Protein AF-A0A8T7BMG7-F1 (afdb_monomer_lite)

pLDDT: mean 94.05, std 3.99, range [77.69, 98.5]

Secondary structure (DSSP, 8-state):
--HHHHTSBSSTT---BSS-GGGSEEHHHHHHHHHHHHHHHHTS--SSSS----HHHHH--SSEE-SEETTEESBSSSSSB-HHHHHHHHHHHTT--

Foldseek 3Di:
DFVVQQCDDPDPPDNDGPADQQARFWPVRVCVVCVVVCVVVVPDDDDLVHDDDDLCVQQHDPTGGGQADPPHGQARGPPGGDPVVVVSSVVVVVPRD

Radius of gyration: 15.6 Å; chains: 1; bounding box: 32×28×47 Å

Sequence (97 aa):
VHITKAINKVSIFSNETMVNLQHATTREYYLQRHSYILEKLDGLSYDENLKAIRPYDIFCDSRSCPAVDGTTALYFDDDHLSLAGAELLAREILKLP

Structure (mmCIF, N/CA/C/O backbone):
data_AF-A0A8T7BMG7-F1
#
_entry.id   AF-A0A8T7BMG7-F1
#
loop_
_atom_site.group_PDB
_atom_site.id
_atom_site.type_symbol
_atom_site.label_atom_id
_atom_site.label_alt_id
_atom_site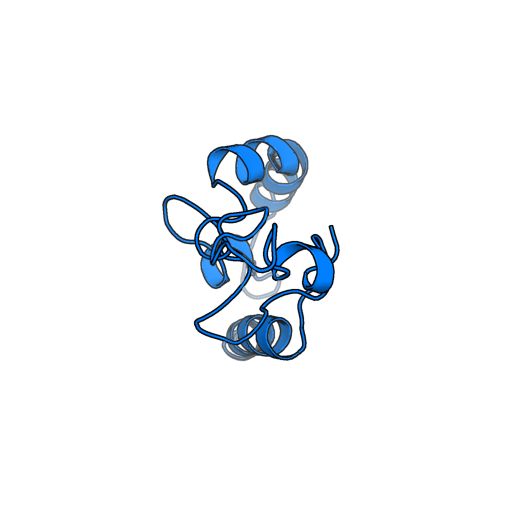.label_comp_id
_atom_site.label_asym_id
_atom_site.label_entity_id
_atom_site.label_seq_id
_atom_site.pdbx_PDB_ins_code
_atom_site.Cartn_x
_atom_site.Cartn_y
_atom_site.Cartn_z
_atom_site.occupancy
_atom_site.B_iso_or_equiv
_atom_site.auth_seq_id
_atom_site.auth_comp_id
_atom_site.auth_asym_id
_atom_site.auth_atom_id
_atom_site.pdbx_PDB_model_num
ATOM 1 N N . VAL A 1 1 ? 0.060 5.899 -12.560 1.00 77.69 1 VAL A N 1
ATOM 2 C CA . VAL A 1 1 ? 0.739 5.046 -13.560 1.00 77.69 1 VAL A CA 1
ATOM 3 C C . VAL A 1 1 ? 0.082 3.679 -13.541 1.00 77.69 1 VAL A C 1
ATOM 5 O O . VAL A 1 1 ? 0.170 3.000 -12.533 1.00 77.69 1 VAL A O 1
ATOM 8 N N . HIS A 1 2 ? -0.545 3.246 -14.639 1.00 88.44 2 HIS A N 1
ATOM 9 C CA . HIS A 1 2 ? -1.058 1.873 -14.722 1.00 88.44 2 HIS A CA 1
ATOM 10 C C . HIS A 1 2 ? 0.062 0.844 -14.566 1.00 88.44 2 HIS A C 1
ATOM 12 O O . HIS A 1 2 ? 1.123 0.991 -15.189 1.00 88.44 2 HIS A O 1
ATOM 18 N N . ILE A 1 3 ? -0.195 -0.229 -13.811 1.00 89.00 3 ILE A N 1
ATOM 19 C CA . ILE A 1 3 ? 0.805 -1.276 -13.574 1.00 89.00 3 ILE A CA 1
ATOM 20 C C . ILE A 1 3 ? 1.247 -1.917 -14.889 1.00 89.00 3 ILE A C 1
ATOM 22 O O . ILE A 1 3 ? 2.423 -2.200 -15.081 1.00 89.00 3 ILE A O 1
ATOM 26 N N . THR A 1 4 ? 0.323 -2.044 -15.846 1.00 85.31 4 THR A N 1
ATOM 27 C CA . THR A 1 4 ? 0.582 -2.587 -17.184 1.00 85.31 4 THR A CA 1
ATOM 28 C C . THR A 1 4 ? 1.652 -1.793 -17.918 1.00 85.31 4 THR A C 1
ATOM 30 O O . THR A 1 4 ? 2.455 -2.369 -18.641 1.00 85.31 4 THR A O 1
ATOM 33 N N . LYS A 1 5 ? 1.725 -0.476 -17.697 1.00 86.69 5 LYS A N 1
ATOM 34 C CA . LYS A 1 5 ? 2.791 0.369 -18.238 1.00 86.69 5 LYS A CA 1
ATOM 35 C C . LYS A 1 5 ? 4.101 0.164 -17.477 1.00 86.69 5 LYS A C 1
ATOM 37 O O . LYS A 1 5 ? 5.153 0.116 -18.101 1.00 86.69 5 LYS A O 1
ATOM 42 N N . ALA A 1 6 ? 4.034 0.047 -16.153 1.00 87.88 6 ALA A N 1
ATOM 43 C CA . ALA A 1 6 ? 5.196 -0.106 -15.282 1.00 87.88 6 ALA A CA 1
ATOM 44 C C . ALA A 1 6 ? 5.937 -1.438 -15.484 1.00 87.88 6 ALA A C 1
ATOM 46 O O . ALA A 1 6 ? 7.161 -1.453 -15.405 1.00 87.88 6 ALA A O 1
ATOM 47 N N . ILE A 1 7 ? 5.221 -2.527 -15.779 1.00 88.44 7 ILE A N 1
ATOM 48 C CA . ILE A 1 7 ? 5.809 -3.861 -15.992 1.00 88.44 7 ILE A CA 1
ATOM 49 C C . ILE A 1 7 ? 6.394 -4.060 -17.393 1.00 88.44 7 ILE A C 1
ATOM 51 O O . ILE A 1 7 ? 7.102 -5.038 -17.633 1.00 88.44 7 ILE A O 1
ATOM 55 N N . ASN A 1 8 ? 6.095 -3.162 -18.334 1.00 90.00 8 ASN A N 1
ATOM 56 C CA . ASN A 1 8 ? 6.664 -3.249 -19.669 1.00 90.00 8 ASN A CA 1
ATOM 57 C C . ASN A 1 8 ? 8.156 -2.923 -19.630 1.00 90.00 8 ASN A C 1
ATOM 59 O O . ASN A 1 8 ? 8.597 -1.949 -19.011 1.00 90.00 8 ASN A O 1
ATOM 63 N N . LYS A 1 9 ? 8.927 -3.739 -20.349 1.00 89.38 9 LYS A N 1
ATOM 64 C CA . LYS A 1 9 ? 10.349 -3.499 -20.571 1.00 89.38 9 LYS A CA 1
ATOM 65 C C . LYS A 1 9 ? 10.533 -2.207 -21.355 1.00 89.38 9 LYS A C 1
ATOM 67 O O . LYS A 1 9 ? 9.790 -1.935 -22.298 1.00 89.38 9 LYS A O 1
ATOM 72 N N . VAL A 1 10 ? 11.559 -1.441 -20.999 1.00 88.75 10 VAL A N 1
ATOM 73 C CA . VAL A 1 10 ? 11.869 -0.162 -21.662 1.00 88.75 10 VAL A CA 1
ATOM 74 C C . VAL A 1 10 ? 12.272 -0.336 -23.132 1.00 88.75 10 VAL A C 1
ATOM 76 O O . VAL A 1 10 ? 12.167 0.596 -23.923 1.00 88.75 10 VAL A O 1
ATOM 79 N N . SER A 1 11 ? 12.740 -1.531 -23.504 1.00 89.19 11 SER A N 1
ATOM 80 C CA . SER A 1 11 ? 13.137 -1.909 -24.861 1.00 89.19 11 SER A CA 1
ATOM 81 C C . SER A 1 11 ? 13.116 -3.431 -25.016 1.00 89.19 11 SER A C 1
ATOM 83 O O . SER A 1 11 ? 13.259 -4.158 -24.034 1.00 89.19 11 SER A O 1
ATOM 85 N N . ILE A 1 12 ? 13.023 -3.924 -26.256 1.00 89.81 12 ILE A N 1
ATOM 86 C CA . ILE A 1 12 ? 1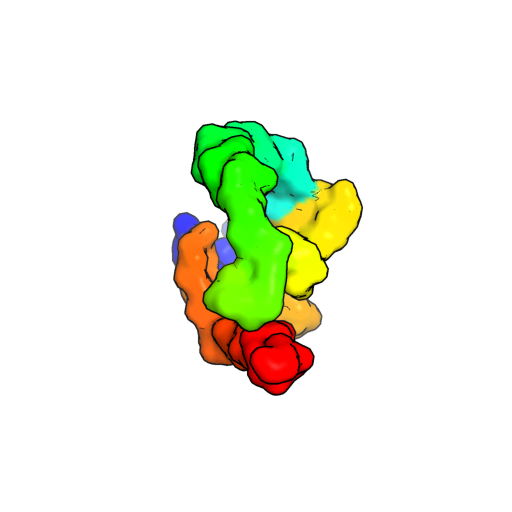3.140 -5.357 -26.584 1.00 89.81 12 ILE A CA 1
ATOM 87 C C . ILE A 1 12 ? 14.513 -5.950 -26.226 1.00 89.81 12 ILE A C 1
ATOM 89 O O . ILE A 1 12 ? 14.639 -7.164 -26.099 1.00 89.81 12 ILE A O 1
ATOM 93 N N . PHE A 1 13 ? 15.531 -5.101 -26.049 1.00 93.88 13 PHE A N 1
ATOM 94 C CA . PHE A 1 13 ? 16.900 -5.503 -25.709 1.00 93.88 13 PHE A CA 1
ATOM 95 C C . PHE A 1 13 ? 17.228 -5.378 -24.216 1.00 93.88 13 PHE A C 1
ATOM 97 O O . PHE A 1 13 ? 18.349 -5.678 -23.817 1.00 93.88 13 PHE A O 1
ATOM 104 N N . SER A 1 14 ? 16.281 -4.921 -23.392 1.00 88.75 14 SER A N 1
ATOM 105 C CA . SER A 1 14 ? 16.484 -4.747 -21.954 1.00 88.75 14 SER A CA 1
ATOM 106 C C . SER A 1 14 ? 15.521 -5.619 -21.161 1.00 88.75 14 SER A C 1
ATOM 108 O O . SER A 1 14 ? 14.379 -5.831 -21.559 1.00 88.75 14 SER A O 1
ATOM 110 N N . ASN A 1 15 ? 15.978 -6.112 -20.014 1.00 85.44 15 ASN A N 1
ATOM 111 C CA . ASN A 1 15 ? 15.105 -6.730 -19.018 1.00 85.44 15 ASN A CA 1
ATOM 112 C C . ASN A 1 15 ? 14.623 -5.730 -17.961 1.00 85.44 15 ASN A C 1
ATOM 114 O O . ASN A 1 15 ? 13.865 -6.110 -17.074 1.00 85.44 15 ASN A O 1
ATOM 118 N N . GLU A 1 16 ? 15.043 -4.471 -18.060 1.00 89.94 16 GLU A N 1
ATOM 119 C CA . GLU A 1 16 ? 14.656 -3.420 -17.131 1.00 89.94 16 GLU A CA 1
ATOM 120 C C . GLU A 1 16 ? 13.279 -2.855 -17.472 1.00 89.94 16 GLU A C 1
ATOM 122 O O . GLU A 1 16 ? 12.906 -2.658 -18.634 1.00 89.94 16 GLU A O 1
ATOM 127 N N . THR A 1 17 ? 12.539 -2.562 -16.417 1.00 92.25 17 THR A N 1
ATOM 128 C CA . THR A 1 17 ? 11.276 -1.836 -16.436 1.00 92.25 17 THR A CA 1
ATOM 129 C C . THR A 1 17 ? 11.512 -0.363 -16.119 1.00 92.25 17 THR A C 1
ATOM 131 O O . THR A 1 17 ? 12.548 0.011 -15.576 1.00 92.25 17 THR A O 1
ATOM 134 N N . MET A 1 18 ? 10.539 0.498 -16.429 1.00 88.31 18 MET A N 1
ATOM 135 C CA . MET A 1 18 ? 10.654 1.939 -16.136 1.00 88.31 18 MET A CA 1
ATOM 136 C C . MET A 1 18 ? 10.761 2.251 -14.636 1.00 88.31 18 MET A C 1
ATOM 138 O O . MET A 1 18 ? 11.216 3.327 -14.259 1.00 88.31 18 MET A O 1
ATOM 142 N N . VAL A 1 19 ? 10.291 1.337 -13.787 1.00 90.19 19 VAL A N 1
ATOM 143 C CA . VAL A 1 19 ? 10.346 1.436 -12.327 1.00 90.19 19 VAL A CA 1
ATOM 144 C C . VAL A 1 19 ? 10.881 0.132 -11.755 1.00 90.19 19 VAL A C 1
ATOM 146 O O . VAL A 1 19 ? 10.671 -0.932 -12.339 1.00 90.19 19 VAL A O 1
ATOM 149 N N . ASN A 1 20 ? 11.533 0.188 -10.595 1.00 92.88 20 ASN A N 1
ATOM 150 C CA . ASN A 1 20 ? 11.885 -1.021 -9.860 1.00 92.88 20 ASN A CA 1
ATOM 151 C C . ASN A 1 20 ? 10.617 -1.596 -9.216 1.00 92.88 20 ASN A C 1
ATOM 153 O O . ASN A 1 20 ? 10.150 -1.073 -8.213 1.00 92.88 20 ASN A O 1
ATOM 157 N N . LEU A 1 21 ? 10.053 -2.663 -9.783 1.00 92.75 21 LEU A N 1
ATOM 158 C CA . LEU A 1 21 ? 8.768 -3.211 -9.333 1.00 92.75 21 LEU A CA 1
ATOM 159 C C . LEU A 1 21 ? 8.787 -3.729 -7.886 1.00 92.75 21 LEU A C 1
ATOM 161 O O . LEU A 1 21 ? 7.742 -3.725 -7.244 1.00 92.75 21 LEU A O 1
ATOM 165 N N . GLN A 1 22 ? 9.947 -4.136 -7.363 1.00 93.44 22 GLN A N 1
ATOM 166 C CA . GLN A 1 22 ? 10.093 -4.589 -5.971 1.00 93.44 22 GLN A CA 1
ATOM 167 C C . GLN A 1 22 ? 10.302 -3.432 -4.984 1.00 93.44 22 GLN A C 1
ATOM 169 O O . GLN A 1 22 ? 10.142 -3.596 -3.781 1.00 93.44 22 GLN A O 1
ATOM 174 N N . HIS A 1 23 ? 10.636 -2.246 -5.493 1.00 94.06 23 HIS A N 1
ATOM 175 C CA . HIS A 1 23 ? 10.902 -1.041 -4.710 1.00 94.06 23 HIS A CA 1
ATOM 176 C C . HIS A 1 23 ? 10.243 0.177 -5.380 1.00 94.06 23 HIS A C 1
ATOM 178 O O . HIS A 1 23 ? 10.887 1.200 -5.612 1.00 94.06 23 HIS A O 1
ATOM 184 N N . ALA A 1 24 ? 8.971 0.039 -5.768 1.00 94.06 24 ALA A N 1
ATOM 185 C CA . ALA A 1 24 ? 8.306 0.956 -6.696 1.00 94.06 24 ALA A CA 1
ATOM 186 C C . ALA A 1 24 ? 8.009 2.326 -6.076 1.00 94.06 24 ALA A C 1
ATOM 188 O O . ALA A 1 24 ? 8.078 3.345 -6.761 1.00 94.06 24 ALA A O 1
ATOM 189 N N . THR A 1 25 ? 7.691 2.349 -4.782 1.00 94.88 25 THR A N 1
ATOM 190 C CA . THR A 1 25 ? 7.479 3.574 -4.006 1.00 94.88 25 THR A CA 1
ATOM 191 C C . THR A 1 25 ? 8.343 3.531 -2.757 1.00 94.88 25 THR A C 1
ATOM 193 O O . THR A 1 25 ? 8.302 2.555 -2.017 1.00 94.88 25 THR A O 1
ATOM 196 N N . THR A 1 26 ? 9.135 4.569 -2.496 1.00 96.25 26 THR A N 1
ATOM 197 C CA . THR A 1 26 ? 9.947 4.619 -1.272 1.00 96.25 26 THR A CA 1
ATOM 198 C C . THR A 1 26 ? 9.090 4.955 -0.056 1.00 96.25 26 THR A C 1
ATOM 200 O O . THR A 1 26 ? 8.071 5.650 -0.161 1.00 96.25 26 THR A O 1
ATOM 203 N N . ARG A 1 27 ? 9.530 4.501 1.120 1.00 96.31 27 ARG A N 1
ATOM 204 C CA . ARG A 1 27 ? 8.899 4.846 2.397 1.00 96.31 27 ARG A CA 1
ATOM 205 C C . ARG A 1 27 ? 8.840 6.358 2.601 1.00 96.31 27 ARG A C 1
ATOM 207 O O . ARG A 1 27 ? 7.812 6.886 3.018 1.00 96.31 27 ARG A O 1
ATOM 214 N N . GLU A 1 28 ? 9.924 7.057 2.281 1.00 97.56 28 GLU A N 1
ATOM 215 C CA . GLU A 1 28 ? 10.035 8.508 2.442 1.00 97.56 28 GLU A CA 1
ATOM 216 C C . GLU A 1 28 ? 8.994 9.237 1.592 1.00 97.56 28 GLU A C 1
ATOM 218 O O . GLU A 1 28 ? 8.296 10.115 2.100 1.00 97.56 28 GLU A O 1
ATOM 223 N N . TYR A 1 29 ? 8.837 8.837 0.325 1.00 96.50 29 TYR A N 1
ATOM 224 C CA . TYR A 1 29 ? 7.840 9.431 -0.561 1.00 96.50 29 TYR A CA 1
ATOM 225 C C . TYR A 1 29 ? 6.418 9.182 -0.050 1.00 96.50 29 TYR A C 1
ATOM 227 O O . TYR A 1 29 ? 5.614 10.114 0.001 1.00 96.50 29 TYR A O 1
ATOM 235 N N . TYR A 1 30 ? 6.113 7.947 0.368 1.00 96.31 30 TYR A N 1
ATOM 236 C CA . TYR A 1 30 ? 4.805 7.607 0.929 1.00 96.31 30 TYR A CA 1
ATOM 237 C C . TYR A 1 30 ? 4.479 8.473 2.151 1.00 96.31 30 TYR A C 1
ATOM 239 O O . TYR A 1 30 ? 3.425 9.112 2.180 1.00 96.31 30 TYR A O 1
ATOM 247 N N . LEU A 1 31 ? 5.387 8.529 3.130 1.00 96.62 31 LEU A N 1
ATOM 248 C CA . LEU A 1 31 ? 5.173 9.273 4.371 1.00 96.62 31 LEU A CA 1
ATOM 249 C C . LEU A 1 31 ? 5.048 10.774 4.117 1.00 96.62 31 LEU A C 1
ATOM 251 O O . LEU A 1 31 ? 4.191 11.424 4.710 1.00 96.62 31 LEU A O 1
ATOM 255 N N . GLN A 1 32 ? 5.856 11.326 3.211 1.00 98.19 32 GLN A N 1
ATOM 256 C CA . GLN A 1 32 ? 5.776 12.740 2.863 1.00 98.19 32 GLN A CA 1
ATOM 257 C C . GLN A 1 32 ? 4.436 13.071 2.196 1.00 98.19 32 GLN A C 1
ATOM 259 O O . GLN A 1 32 ? 3.749 14.000 2.629 1.00 98.19 32 GLN A O 1
ATOM 264 N N . ARG A 1 33 ? 4.043 12.294 1.177 1.00 96.94 33 ARG A N 1
ATOM 265 C CA . ARG A 1 33 ? 2.810 12.514 0.406 1.00 96.94 33 ARG A CA 1
ATOM 266 C C . ARG A 1 33 ? 1.552 12.365 1.261 1.00 96.94 33 ARG A C 1
ATOM 268 O O . ARG A 1 33 ? 0.602 13.115 1.060 1.00 96.94 33 ARG A O 1
ATOM 275 N N . HIS A 1 34 ? 1.548 11.423 2.202 1.00 97.06 34 HIS A N 1
ATOM 276 C CA . HIS A 1 34 ? 0.371 11.103 3.016 1.00 97.06 34 HIS A CA 1
ATOM 277 C C . HIS A 1 34 ? 0.412 11.700 4.427 1.00 97.06 34 HIS A C 1
ATOM 279 O O . HIS A 1 34 ? -0.516 11.471 5.197 1.00 97.06 34 HIS A O 1
ATOM 285 N N . SER A 1 35 ? 1.439 12.486 4.762 1.00 98.19 35 SER A N 1
ATOM 286 C CA . SER A 1 35 ? 1.640 13.084 6.093 1.00 98.19 35 SER A CA 1
ATOM 287 C C . SER A 1 35 ? 0.366 13.684 6.692 1.00 98.19 35 SER A C 1
ATOM 289 O O . SER A 1 35 ? 0.002 13.341 7.812 1.00 98.19 35 SER A O 1
ATOM 291 N N . TYR A 1 36 ? -0.360 14.500 5.921 1.00 98.50 36 TYR A N 1
ATOM 292 C CA . TYR A 1 36 ? -1.601 15.131 6.370 1.00 98.50 36 TYR A CA 1
ATOM 293 C C . TYR A 1 36 ? -2.672 14.120 6.802 1.00 98.50 36 TYR A C 1
ATOM 295 O O . TYR A 1 36 ? -3.235 14.249 7.886 1.00 98.50 36 TYR A O 1
ATOM 303 N N . ILE A 1 37 ? -2.978 13.119 5.969 1.00 97.94 37 ILE A N 1
ATOM 304 C CA . ILE A 1 37 ? -4.054 12.169 6.283 1.00 97.94 37 ILE A CA 1
ATOM 305 C C . ILE A 1 37 ? -3.627 11.186 7.373 1.00 97.94 37 ILE A C 1
ATOM 307 O O . ILE A 1 37 ? -4.438 10.856 8.234 1.00 97.94 37 ILE A O 1
ATOM 311 N N . LEU A 1 38 ? -2.355 10.776 7.379 1.00 97.69 38 LEU A N 1
ATOM 312 C CA . LEU A 1 38 ? -1.801 9.921 8.425 1.00 97.69 38 LEU A CA 1
ATOM 313 C C . LEU A 1 38 ? -1.886 10.611 9.785 1.00 97.69 38 LEU A C 1
ATOM 315 O O . LEU A 1 38 ? -2.390 10.003 10.717 1.00 97.69 38 LEU A O 1
ATOM 319 N N . GLU A 1 39 ? -1.532 11.896 9.878 1.00 98.25 39 GLU A N 1
ATOM 320 C CA . GLU A 1 39 ? -1.677 12.676 11.114 1.00 98.25 39 GLU A CA 1
ATOM 321 C C . GLU A 1 39 ? -3.129 12.690 11.624 1.00 98.25 39 GLU A C 1
ATOM 323 O O . GLU A 1 39 ? -3.373 12.533 12.820 1.00 98.25 39 GLU A O 1
ATOM 328 N N . LYS A 1 40 ? -4.116 12.858 10.731 1.00 98.44 40 LYS A N 1
ATOM 329 C CA . LYS A 1 40 ? -5.533 12.872 11.132 1.00 98.44 40 LYS A CA 1
ATOM 330 C C . LYS A 1 40 ? -6.037 11.505 11.569 1.00 98.44 40 LYS A C 1
ATOM 332 O O . LYS A 1 40 ? -6.771 11.437 12.551 1.00 98.44 40 LYS A O 1
ATOM 337 N N . LEU A 1 41 ? -5.652 10.445 10.863 1.00 97.88 41 LEU A N 1
ATOM 338 C CA . LEU A 1 41 ? -6.013 9.076 11.228 1.00 97.88 41 LEU A CA 1
ATOM 339 C C . LEU A 1 41 ? -5.344 8.675 12.549 1.00 97.88 41 LEU A C 1
ATOM 341 O O . LEU A 1 41 ? -6.021 8.199 13.451 1.00 97.88 41 LEU A O 1
ATOM 345 N N . ASP A 1 42 ? -4.055 8.968 12.716 1.00 96.69 42 ASP A N 1
ATOM 346 C CA . ASP A 1 42 ? -3.298 8.679 13.939 1.00 96.69 42 ASP A C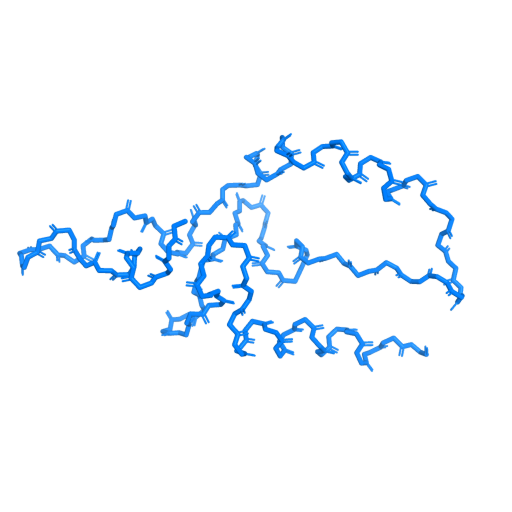A 1
ATOM 347 C C . ASP A 1 42 ? -3.841 9.421 15.173 1.00 96.69 42 ASP A C 1
ATOM 349 O O . ASP A 1 42 ? -3.639 8.969 16.298 1.00 96.69 42 ASP A O 1
ATOM 353 N N . GLY A 1 43 ? -4.554 10.534 14.974 1.00 97.31 43 GLY A N 1
ATOM 354 C CA . GLY A 1 43 ? -5.224 11.283 16.039 1.00 97.31 43 GLY A CA 1
ATOM 355 C C . GLY A 1 43 ? -6.564 10.702 16.508 1.00 97.31 43 GLY A C 1
ATOM 356 O O . GLY A 1 43 ? -7.140 11.228 17.462 1.00 97.31 43 GLY A O 1
ATOM 357 N N . LEU A 1 44 ? -7.093 9.659 15.860 1.00 97.69 44 LEU A N 1
ATOM 358 C CA . LEU A 1 44 ? -8.352 9.029 16.262 1.00 97.69 44 LEU A CA 1
ATOM 359 C C . LEU A 1 44 ? -8.164 8.121 17.486 1.00 97.69 44 LEU A C 1
ATOM 361 O O . LEU A 1 44 ? -7.124 7.494 17.682 1.00 97.69 44 LEU A O 1
ATOM 365 N N . SER A 1 45 ? -9.205 8.017 18.312 1.00 97.50 45 SER A N 1
ATOM 366 C CA . SER A 1 45 ? -9.247 7.048 19.410 1.00 97.50 45 SER A CA 1
ATOM 367 C C . SER A 1 45 ? -9.664 5.683 18.873 1.00 97.50 45 SER A C 1
ATOM 369 O O . SER A 1 45 ? -10.821 5.483 18.517 1.00 97.50 45 SER A O 1
ATOM 371 N N . TYR A 1 46 ? -8.707 4.762 18.796 1.00 96.25 46 TYR A N 1
ATOM 372 C CA . TYR A 1 46 ? -8.939 3.382 18.380 1.00 96.25 46 TYR A CA 1
ATOM 373 C C . TYR A 1 46 ? -9.204 2.489 19.595 1.00 96.25 46 TYR A C 1
ATOM 375 O O . TYR A 1 46 ? -8.472 2.540 20.584 1.00 96.25 46 TYR A O 1
ATOM 383 N N . ASP A 1 47 ? -10.230 1.649 19.508 1.00 95.12 47 ASP A N 1
ATOM 384 C CA . ASP A 1 47 ? -10.681 0.755 20.576 1.00 95.12 47 ASP A CA 1
ATOM 385 C C . ASP A 1 47 ? -11.341 -0.508 19.989 1.00 95.12 47 ASP A C 1
ATOM 387 O O . ASP A 1 47 ? -10.964 -0.967 18.913 1.00 95.12 47 ASP A O 1
ATOM 391 N N . GLU A 1 48 ? -12.248 -1.167 20.711 1.00 94.25 48 GLU A N 1
ATOM 392 C CA . GLU A 1 48 ? -13.007 -2.321 20.209 1.00 94.25 48 GLU A CA 1
ATOM 393 C C . GLU A 1 48 ? -13.995 -1.986 19.085 1.00 94.25 48 GLU A C 1
ATOM 395 O O . GLU A 1 48 ? -14.185 -2.810 18.196 1.00 94.25 48 GLU A O 1
ATOM 400 N N . ASN A 1 49 ? -14.538 -0.771 19.071 1.00 94.56 49 ASN A N 1
ATOM 401 C CA . ASN A 1 49 ? -15.527 -0.303 18.104 1.00 94.56 49 ASN A CA 1
ATOM 402 C C . ASN A 1 49 ? -14.885 0.389 16.893 1.00 94.56 49 ASN A C 1
ATOM 404 O O . ASN A 1 49 ? -15.515 0.495 15.840 1.00 94.56 49 ASN A O 1
ATOM 408 N N . LEU A 1 50 ? -13.637 0.853 17.023 1.00 95.25 50 LEU A N 1
ATOM 409 C CA . LEU A 1 50 ? -12.870 1.433 15.922 1.00 95.25 50 LEU A CA 1
ATOM 410 C C . LEU A 1 50 ? -11.467 0.825 15.842 1.00 95.25 50 LEU A C 1
ATOM 412 O O . LEU A 1 50 ? -10.586 1.133 16.643 1.00 95.25 50 LEU A O 1
ATOM 416 N N . LYS A 1 51 ? -11.238 -0.004 14.821 1.00 95.00 51 LYS A N 1
ATOM 417 C CA . LYS A 1 51 ? -9.945 -0.643 14.543 1.00 95.00 51 LYS A CA 1
ATOM 418 C C . LYS A 1 51 ? -9.225 0.053 13.392 1.00 95.00 51 LYS A C 1
ATOM 420 O O . LYS A 1 51 ? -9.824 0.345 12.361 1.00 95.00 51 LYS A O 1
ATOM 425 N N . ALA A 1 52 ? -7.924 0.280 13.553 1.00 94.69 52 ALA A N 1
ATOM 426 C CA . ALA A 1 52 ? -7.068 0.746 12.471 1.00 94.69 52 ALA A CA 1
ATOM 427 C C . ALA A 1 52 ? -6.581 -0.442 11.635 1.00 94.69 52 ALA A C 1
ATOM 429 O O . ALA A 1 52 ? -6.001 -1.383 12.173 1.00 94.69 52 ALA A O 1
ATOM 430 N N . ILE A 1 53 ? -6.740 -0.356 10.318 1.00 95.25 53 ILE A N 1
ATOM 431 C CA . ILE A 1 53 ? -6.031 -1.202 9.355 1.00 95.25 53 ILE A CA 1
ATOM 432 C C . ILE A 1 53 ? -5.097 -0.277 8.587 1.00 95.25 53 ILE A C 1
ATOM 434 O O . ILE A 1 53 ? -5.543 0.730 8.037 1.00 95.25 53 ILE A O 1
ATOM 438 N N . ARG A 1 54 ? -3.801 -0.592 8.578 1.00 94.88 54 ARG A N 1
ATOM 439 C CA . ARG A 1 54 ? -2.760 0.235 7.960 1.0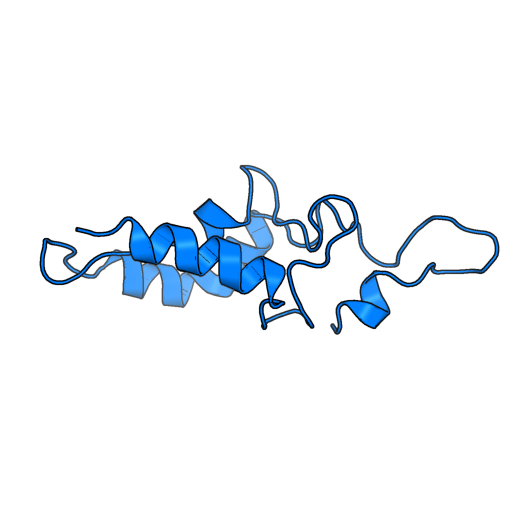0 94.88 54 ARG A CA 1
ATOM 440 C C . ARG A 1 54 ? -2.242 -0.467 6.705 1.00 94.88 54 ARG A C 1
ATOM 442 O O . ARG A 1 54 ? -1.379 -1.328 6.833 1.00 94.88 54 ARG A O 1
ATOM 449 N N . PRO A 1 55 ? -2.716 -0.113 5.492 1.00 94.94 55 PRO A N 1
ATOM 450 C CA . PRO A 1 55 ? -2.259 -0.756 4.260 1.00 94.94 55 PRO A CA 1
ATOM 451 C C . PRO A 1 55 ? -0.738 -0.731 4.092 1.00 94.94 55 PRO A C 1
ATOM 453 O O . PRO A 1 55 ? -0.166 -1.698 3.606 1.00 94.94 55 PRO A O 1
ATOM 456 N N . TYR A 1 56 ? -0.074 0.334 4.552 1.00 95.62 56 TYR A N 1
ATOM 457 C CA . TYR A 1 56 ? 1.386 0.421 4.530 1.00 95.62 56 TYR A CA 1
ATOM 458 C C . TYR A 1 56 ? 2.054 -0.791 5.196 1.00 95.62 56 TYR A C 1
ATOM 460 O O . TYR A 1 56 ? 2.972 -1.361 4.624 1.00 95.62 56 TYR A O 1
ATOM 468 N N . ASP A 1 57 ? 1.555 -1.236 6.349 1.00 95.06 57 ASP A N 1
ATOM 469 C CA . ASP A 1 57 ? 2.150 -2.348 7.101 1.00 95.06 57 ASP A CA 1
ATOM 470 C C . ASP A 1 57 ? 1.875 -3.716 6.447 1.00 95.06 57 ASP A C 1
ATOM 472 O O . ASP A 1 57 ? 2.529 -4.704 6.769 1.00 95.06 57 ASP A O 1
ATOM 476 N N . ILE A 1 58 ? 0.905 -3.775 5.527 1.00 96.06 58 ILE A N 1
ATOM 477 C CA . ILE A 1 58 ? 0.524 -4.984 4.784 1.00 96.06 58 ILE A CA 1
ATOM 478 C C . ILE A 1 58 ? 1.355 -5.110 3.509 1.00 96.06 58 ILE A C 1
ATOM 480 O O . ILE A 1 58 ? 1.787 -6.204 3.153 1.00 96.06 58 ILE A O 1
ATOM 484 N N . PHE A 1 59 ? 1.543 -3.996 2.799 1.00 96.25 59 PHE A N 1
ATOM 485 C CA . PHE A 1 59 ? 2.145 -4.003 1.468 1.00 96.25 59 PHE A CA 1
ATOM 486 C C . PHE A 1 59 ? 3.617 -3.600 1.463 1.00 96.25 59 PHE A C 1
ATOM 488 O O . PHE A 1 59 ? 4.327 -3.999 0.550 1.00 96.25 59 PHE A O 1
ATOM 495 N N . CYS A 1 60 ? 4.090 -2.817 2.432 1.00 95.75 60 CYS A N 1
ATOM 496 C CA . CYS A 1 60 ? 5.415 -2.201 2.392 1.00 95.75 60 CYS A CA 1
ATOM 497 C C . CYS A 1 60 ? 6.366 -2.787 3.442 1.00 95.75 60 CYS A C 1
ATOM 499 O O . CYS A 1 60 ? 5.951 -3.252 4.501 1.00 95.75 60 CYS A O 1
ATOM 501 N N . ASP A 1 61 ? 7.670 -2.713 3.167 1.00 91.69 61 ASP A N 1
ATOM 502 C CA . ASP A 1 61 ? 8.722 -3.016 4.135 1.00 91.69 61 ASP A CA 1
ATOM 503 C C . ASP A 1 61 ? 9.288 -1.730 4.781 1.00 91.69 61 ASP A C 1
ATOM 505 O O . ASP A 1 61 ? 8.739 -0.625 4.666 1.00 91.69 61 ASP A O 1
ATOM 509 N N . SER A 1 62 ? 10.409 -1.859 5.496 1.00 92.25 62 SER A N 1
ATOM 510 C CA . SER A 1 62 ? 11.071 -0.727 6.156 1.00 92.25 62 SER A CA 1
ATOM 511 C C . SER A 1 62 ? 11.658 0.311 5.191 1.00 92.25 62 SER A C 1
ATOM 513 O O . SER A 1 62 ? 12.029 1.397 5.637 1.00 92.25 62 SER A O 1
ATOM 515 N N . ARG A 1 63 ? 11.748 0.007 3.892 1.00 93.88 63 ARG A N 1
ATOM 516 C CA . ARG A 1 63 ? 12.404 0.833 2.869 1.00 93.88 63 ARG A CA 1
ATOM 517 C C . ARG A 1 63 ? 11.450 1.265 1.756 1.00 93.88 63 ARG A C 1
ATOM 519 O O . ARG A 1 63 ? 11.599 2.365 1.222 1.00 93.88 63 ARG A O 1
ATOM 526 N N . SER A 1 64 ? 10.492 0.428 1.368 1.00 95.75 64 SER A N 1
ATOM 527 C CA . SER A 1 64 ? 9.680 0.656 0.171 1.00 95.75 64 SER A CA 1
ATOM 528 C C . SER A 1 64 ? 8.415 -0.196 0.104 1.00 95.75 64 SER A C 1
ATOM 530 O O . SER A 1 64 ? 8.285 -1.205 0.789 1.00 95.75 64 SER A O 1
ATOM 532 N N . CYS A 1 65 ? 7.530 0.184 -0.810 1.00 95.88 65 CYS A N 1
ATOM 533 C CA . CYS A 1 65 ? 6.365 -0.572 -1.232 1.00 95.88 65 CYS A CA 1
ATOM 534 C C . CYS A 1 65 ? 6.620 -1.168 -2.633 1.00 95.88 65 CYS A C 1
ATOM 536 O O . CYS A 1 65 ? 6.894 -0.409 -3.577 1.00 95.88 65 CYS A O 1
ATOM 538 N N . PRO A 1 66 ? 6.547 -2.498 -2.795 1.00 95.88 66 PRO A N 1
ATOM 539 C CA . PRO A 1 66 ? 6.568 -3.153 -4.089 1.00 95.88 66 PRO A CA 1
ATOM 540 C C . PRO A 1 66 ? 5.235 -2.949 -4.821 1.00 95.88 66 PRO A C 1
ATOM 542 O O . PRO A 1 66 ? 4.179 -2.799 -4.213 1.00 95.88 66 PRO A O 1
ATOM 545 N N . ALA A 1 67 ? 5.275 -2.986 -6.149 1.00 95.56 67 ALA A N 1
ATOM 546 C CA . ALA A 1 67 ? 4.083 -3.005 -6.996 1.00 95.56 67 ALA A CA 1
ATOM 547 C C . ALA A 1 67 ? 3.682 -4.433 -7.423 1.00 95.56 67 ALA A C 1
ATOM 549 O O . ALA A 1 67 ? 2.610 -4.643 -8.000 1.00 95.56 67 ALA A O 1
ATOM 550 N N . VAL A 1 68 ? 4.547 -5.416 -7.148 1.00 94.50 68 VAL A N 1
ATOM 551 C CA . VAL A 1 68 ? 4.356 -6.836 -7.462 1.00 94.50 68 VAL A CA 1
ATOM 552 C C . VAL A 1 68 ? 4.824 -7.710 -6.299 1.00 94.50 68 VAL A C 1
ATOM 554 O O . VAL A 1 68 ? 5.787 -7.368 -5.623 1.00 94.50 68 VAL A O 1
ATOM 557 N N . ASP A 1 69 ? 4.198 -8.867 -6.125 1.00 93.75 69 ASP A N 1
ATOM 558 C CA . ASP A 1 69 ? 4.709 -9.965 -5.305 1.00 93.75 69 ASP A CA 1
ATOM 559 C C . ASP A 1 69 ? 5.081 -11.128 -6.236 1.00 93.75 69 ASP A C 1
ATOM 561 O O . ASP A 1 69 ? 4.228 -11.739 -6.890 1.00 93.75 69 ASP A O 1
ATOM 565 N N . GLY A 1 70 ? 6.384 -11.366 -6.400 1.00 90.50 70 GLY A N 1
ATOM 566 C CA . GLY A 1 70 ? 6.912 -12.263 -7.427 1.00 90.50 70 GLY A CA 1
ATOM 567 C C . GLY A 1 70 ? 6.470 -11.860 -8.841 1.00 90.50 70 GLY A C 1
ATOM 568 O O . GLY A 1 70 ? 6.959 -10.877 -9.396 1.00 90.50 70 GLY A O 1
ATOM 569 N N . THR A 1 71 ? 5.562 -12.642 -9.434 1.00 89.44 71 THR A N 1
ATOM 570 C CA . THR A 1 71 ? 4.986 -12.397 -10.777 1.00 89.44 71 THR A CA 1
ATOM 571 C C . THR A 1 71 ? 3.563 -11.834 -10.734 1.00 89.44 71 THR A C 1
ATOM 573 O O . THR A 1 71 ? 2.969 -11.566 -11.779 1.00 89.44 71 THR A O 1
ATOM 576 N N . THR A 1 72 ? 3.019 -11.625 -9.536 1.00 94.31 72 THR A N 1
ATOM 577 C CA . THR A 1 72 ? 1.649 -11.167 -9.319 1.00 94.31 72 THR A CA 1
ATOM 578 C C . THR A 1 72 ? 1.634 -9.660 -9.104 1.00 94.31 72 THR A C 1
ATOM 580 O O . THR A 1 72 ? 2.265 -9.152 -8.183 1.00 94.31 72 THR A O 1
ATOM 583 N N . ALA A 1 73 ? 0.888 -8.923 -9.927 1.00 95.19 73 ALA A N 1
ATOM 584 C CA . ALA A 1 73 ? 0.670 -7.496 -9.704 1.00 95.19 73 ALA A CA 1
ATOM 585 C C . ALA A 1 73 ? -0.199 -7.266 -8.458 1.00 95.19 73 ALA A C 1
ATOM 587 O O . ALA A 1 73 ? -1.276 -7.856 -8.342 1.00 95.19 73 ALA A O 1
ATOM 588 N N . LEU A 1 74 ? 0.237 -6.383 -7.557 1.00 96.88 74 LEU A N 1
ATOM 589 C CA . LEU A 1 74 ? -0.508 -6.024 -6.340 1.00 96.88 74 LEU A CA 1
ATOM 590 C C . LEU A 1 74 ? -1.513 -4.889 -6.577 1.00 96.88 74 LEU A C 1
ATOM 592 O O . LEU A 1 74 ? -2.466 -4.740 -5.817 1.00 96.88 74 LEU A O 1
ATOM 596 N N . TYR A 1 75 ? -1.338 -4.135 -7.661 1.00 96.81 75 TYR A N 1
ATOM 597 C CA . TYR A 1 75 ? -2.146 -2.973 -8.022 1.00 96.81 75 TYR A CA 1
ATOM 598 C C . TYR A 1 75 ? -2.540 -3.027 -9.498 1.00 96.81 75 TYR A C 1
ATOM 600 O O . TYR A 1 75 ? -1.832 -3.636 -10.298 1.00 96.81 75 TYR A O 1
ATOM 608 N N . PHE A 1 76 ? -3.651 -2.395 -9.875 1.00 95.88 76 PHE A N 1
ATOM 609 C CA . PHE A 1 76 ? -4.000 -2.140 -11.280 1.00 95.88 76 PHE A CA 1
ATOM 610 C C . PHE A 1 76 ? -3.347 -0.853 -11.806 1.00 95.88 76 PHE A C 1
ATOM 612 O O . PHE A 1 76 ? -2.987 -0.749 -12.985 1.00 95.88 76 PHE A O 1
ATOM 619 N N . ASP A 1 77 ? -3.161 0.124 -10.927 1.00 93.25 77 ASP A N 1
ATOM 620 C CA . ASP A 1 77 ? -2.493 1.394 -11.186 1.00 93.25 77 ASP A CA 1
ATOM 621 C C . ASP A 1 77 ? -1.725 1.865 -9.945 1.00 93.25 77 ASP A C 1
ATOM 623 O O . ASP A 1 77 ? -1.266 1.037 -9.167 1.00 93.25 77 ASP A O 1
ATOM 627 N N . ASP A 1 78 ? -1.479 3.162 -9.805 1.00 89.06 78 ASP A N 1
ATOM 628 C CA . ASP A 1 78 ? -0.749 3.732 -8.675 1.00 89.06 78 ASP A CA 1
ATOM 629 C C . ASP A 1 78 ? -1.602 3.943 -7.421 1.00 89.06 78 ASP A C 1
ATOM 631 O O . ASP A 1 78 ? -1.037 4.299 -6.388 1.00 89.06 78 ASP A O 1
ATOM 635 N N . ASP A 1 79 ? -2.911 3.686 -7.484 1.00 90.12 79 ASP A N 1
ATOM 636 C CA . ASP A 1 79 ? -3.837 3.920 -6.373 1.00 90.12 79 ASP A CA 1
ATOM 637 C C . ASP A 1 79 ? -4.676 2.669 -6.022 1.00 90.12 79 ASP A C 1
ATOM 639 O O . ASP A 1 79 ? -4.928 2.387 -4.848 1.00 90.12 79 ASP A O 1
ATOM 643 N N . HIS A 1 80 ? -5.100 1.881 -7.014 1.00 96.88 80 HIS A N 1
ATOM 644 C CA . HIS A 1 80 ? -6.067 0.795 -6.852 1.00 96.88 80 HIS A CA 1
ATOM 645 C C . HIS A 1 80 ? -5.400 -0.579 -6.748 1.00 96.88 80 HIS A C 1
ATOM 647 O O . HIS A 1 80 ? -4.659 -0.999 -7.640 1.00 96.88 80 HIS A O 1
AT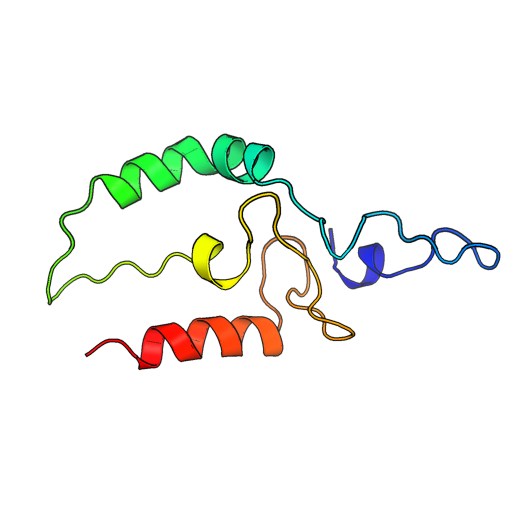OM 653 N N . LEU A 1 81 ? -5.738 -1.329 -5.695 1.00 97.50 81 LEU A N 1
ATOM 654 C CA . LEU A 1 81 ? -5.307 -2.718 -5.524 1.00 97.50 81 LEU A CA 1
ATOM 655 C C . LEU A 1 81 ? -5.847 -3.624 -6.641 1.00 97.50 81 LEU A C 1
ATOM 657 O O . LEU A 1 81 ? -6.982 -3.474 -7.098 1.00 97.50 81 LEU A O 1
ATOM 661 N N . SER A 1 82 ? -5.039 -4.605 -7.040 1.00 97.81 82 SER A N 1
ATOM 662 C CA . SER A 1 82 ? -5.491 -5.732 -7.856 1.00 97.81 82 SER A CA 1
ATOM 663 C C . SER A 1 82 ? -6.372 -6.671 -7.024 1.00 97.81 82 SER A C 1
ATOM 665 O O . SER A 1 82 ? -6.489 -6.512 -5.811 1.00 97.81 82 SER A O 1
ATOM 667 N N . LEU A 1 83 ? -6.947 -7.710 -7.639 1.00 98.25 83 LEU A N 1
ATOM 668 C CA . LEU A 1 83 ? -7.643 -8.753 -6.872 1.00 98.25 83 LEU A CA 1
ATOM 669 C C . LEU A 1 83 ? -6.717 -9.433 -5.853 1.00 98.25 83 LEU A C 1
ATOM 671 O O . LEU A 1 83 ? -7.118 -9.636 -4.713 1.00 98.25 83 LEU A O 1
ATOM 675 N N . ALA A 1 84 ? -5.470 -9.719 -6.238 1.00 97.88 84 ALA A N 1
ATOM 676 C CA . ALA A 1 84 ? -4.483 -10.309 -5.336 1.00 97.88 84 ALA A CA 1
ATOM 677 C C . ALA A 1 84 ? -4.115 -9.350 -4.190 1.00 97.88 84 ALA A C 1
ATOM 679 O O . ALA A 1 84 ? -4.051 -9.763 -3.033 1.00 97.88 84 ALA A O 1
ATOM 680 N N . GLY A 1 85 ? -3.935 -8.058 -4.490 1.00 97.75 85 GLY A N 1
ATOM 681 C CA . GLY A 1 85 ? -3.694 -7.038 -3.469 1.00 97.75 85 GLY A CA 1
ATOM 682 C C . GLY A 1 85 ? -4.877 -6.880 -2.511 1.00 97.75 85 GLY A C 1
ATOM 683 O O . GLY A 1 85 ? -4.704 -6.875 -1.294 1.00 97.75 85 GLY A O 1
ATOM 684 N N . ALA A 1 86 ? -6.100 -6.823 -3.039 1.00 98.19 86 ALA A N 1
ATOM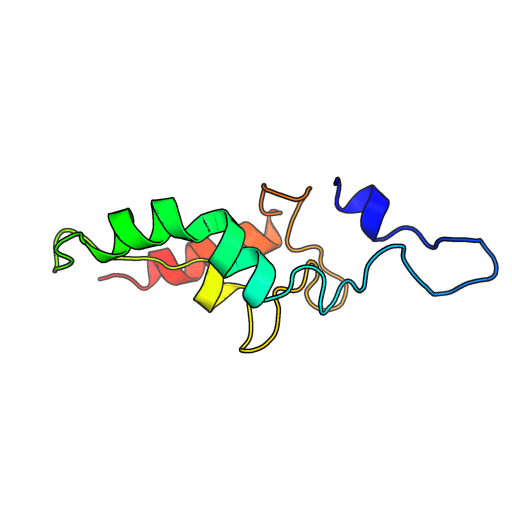 685 C CA . ALA A 1 86 ? -7.317 -6.724 -2.240 1.00 98.19 86 ALA A CA 1
ATOM 686 C C . ALA A 1 86 ? -7.511 -7.944 -1.328 1.00 98.19 86 ALA A C 1
ATOM 688 O O . ALA A 1 86 ? -7.952 -7.789 -0.193 1.00 98.19 86 ALA A O 1
ATOM 689 N N . GLU A 1 87 ? -7.138 -9.142 -1.783 1.00 98.19 87 GLU A N 1
ATOM 690 C CA . GLU A 1 87 ? -7.197 -10.364 -0.978 1.00 98.19 87 GLU A CA 1
ATOM 691 C C . GLU A 1 87 ? -6.245 -10.312 0.231 1.00 98.19 87 GLU A C 1
ATOM 693 O O . GLU A 1 87 ? -6.611 -10.748 1.324 1.00 98.19 87 GLU A O 1
ATOM 698 N N . LEU A 1 88 ? -5.041 -9.744 0.067 1.00 97.38 88 LEU A N 1
ATOM 699 C CA . LEU A 1 88 ? -4.107 -9.519 1.179 1.00 97.38 88 LEU A CA 1
ATOM 700 C C . LEU A 1 88 ? -4.700 -8.570 2.221 1.00 97.38 88 LEU A C 1
ATOM 702 O O . LEU A 1 88 ? -4.706 -8.897 3.405 1.00 97.38 88 LEU A O 1
ATOM 706 N N . LEU A 1 89 ? -5.259 -7.441 1.776 1.00 97.44 89 LEU A N 1
ATOM 707 C CA . LEU A 1 89 ? -5.921 -6.495 2.672 1.00 97.44 89 LEU A CA 1
ATOM 708 C C . LEU A 1 89 ? -7.109 -7.154 3.384 1.00 97.44 89 LEU A C 1
ATOM 710 O O . LEU A 1 89 ? -7.192 -7.097 4.607 1.00 97.44 89 LEU A O 1
ATOM 714 N N . ALA A 1 90 ? -7.996 -7.821 2.641 1.00 97.75 90 ALA A N 1
ATOM 715 C CA . ALA A 1 90 ? -9.189 -8.467 3.181 1.00 97.75 90 ALA A CA 1
ATOM 716 C C . ALA A 1 90 ? -8.856 -9.520 4.246 1.00 97.75 90 ALA A C 1
ATOM 718 O O . ALA A 1 90 ? -9.553 -9.600 5.256 1.00 97.75 90 ALA A O 1
ATOM 719 N N . ARG A 1 91 ? -7.772 -10.288 4.070 1.00 96.88 91 ARG A N 1
ATOM 720 C CA . ARG A 1 91 ? -7.292 -11.226 5.095 1.00 96.88 91 ARG A CA 1
ATOM 721 C C . ARG A 1 91 ? -6.981 -10.537 6.419 1.00 96.88 91 ARG A C 1
ATOM 723 O O . ARG A 1 91 ? -7.314 -11.099 7.455 1.00 96.88 91 ARG A O 1
ATOM 730 N N . GLU A 1 92 ? -6.374 -9.353 6.408 1.00 95.62 92 GLU A N 1
ATOM 731 C CA . GLU A 1 92 ? -6.115 -8.607 7.646 1.00 95.62 92 GLU A CA 1
ATOM 732 C C . GLU A 1 92 ? -7.405 -8.077 8.278 1.00 95.62 92 GLU A C 1
ATOM 734 O O . GLU A 1 92 ? -7.552 -8.135 9.496 1.00 95.62 92 GLU A O 1
ATOM 739 N N . ILE A 1 93 ? -8.376 -7.643 7.465 1.00 95.94 93 ILE A N 1
ATOM 740 C CA . ILE A 1 93 ? -9.698 -7.223 7.964 1.00 95.94 93 ILE A CA 1
ATOM 741 C C . ILE A 1 93 ? -10.404 -8.386 8.667 1.00 95.94 93 ILE A C 1
ATOM 743 O O . ILE A 1 93 ? -10.928 -8.219 9.762 1.00 95.94 93 ILE A O 1
ATOM 747 N N . LEU A 1 94 ? -10.390 -9.576 8.062 1.00 96.25 94 LEU A N 1
ATOM 748 C CA . LEU A 1 94 ? -11.071 -10.763 8.587 1.00 96.25 94 LEU A CA 1
ATOM 749 C C . LEU A 1 94 ? -10.440 -11.333 9.869 1.00 96.25 94 LEU A C 1
ATOM 751 O O . LEU A 1 94 ? -11.052 -12.184 10.509 1.00 96.25 94 LEU A O 1
ATOM 755 N N . LYS A 1 95 ? -9.230 -10.899 10.245 1.00 93.69 95 LYS A N 1
ATOM 756 C CA . LYS A 1 95 ? -8.607 -11.249 11.535 1.00 93.69 95 LYS A CA 1
ATOM 757 C C . LYS A 1 95 ? -9.092 -10.373 12.686 1.00 93.69 95 LYS A C 1
ATOM 759 O O . LYS A 1 95 ? -8.776 -10.682 13.836 1.00 93.69 95 LYS A O 1
ATOM 764 N N . LEU A 1 96 ? -9.770 -9.262 12.393 1.00 89.75 96 LEU A N 1
ATOM 765 C CA . LEU A 1 96 ? -10.309 -8.406 13.437 1.00 89.75 96 LEU A CA 1
ATOM 766 C C . LEU A 1 96 ? -11.422 -9.157 14.190 1.00 89.75 96 LEU A C 1
ATOM 768 O O . LEU A 1 96 ? -12.206 -9.859 13.549 1.00 89.75 96 LEU A O 1
ATOM 772 N N . PRO A 1 97 ? -11.442 -9.058 15.531 1.00 80.94 97 PRO A N 1
ATOM 773 C CA . PRO A 1 97 ? -12.435 -9.721 16.371 1.00 80.94 97 PRO A CA 1
ATOM 774 C C . PRO A 1 97 ? -13.847 -9.163 16.174 1.00 80.94 97 PRO A C 1
ATOM 776 O O . PRO A 1 97 ? -13.969 -7.979 15.782 1.00 80.94 97 PRO A O 1
#